Protein AF-X1W2B5-F1 (afdb_monomer_lite)

Secondary structure (DSSP, 8-state):
-------------------HHHHSTTPEEEETTTTEEEETTEEEE--SS-HHHHHHHHHHTTTT---S-EEEE--SSS--EEEE-TT--

Organism: NCBI:txid412755

Sequence (89 aa):
MVSAIFLVGLLKNRDTYICLAEVIPEARIISQEDGIIEYKGIQYILGVNDLKRRKHLIESLKLLDLESPCIVDLRFNTQIIIKNGPGSQ

pLDDT: mean 84.58, std 16.96, range [40.41, 97.56]

Foldseek 3Di:
DDDDDPPPPPPPPPVDDDALCVLDPPWADPDRQQSWTHDQLEIERAGNPPSVVSSVCCVVVVVVPDNARWYWYPPDDPDIDIGHDVPPD

Radius of gyration: 17.75 Å; chains: 1; bounding box: 23×50×58 Å

Structure (mmCIF, N/CA/C/O backbone):
data_AF-X1W2B5-F1
#
_entry.id   AF-X1W2B5-F1
#
loop_
_atom_site.group_PDB
_atom_site.id
_atom_site.type_symbol
_atom_site.label_atom_id
_atom_site.label_alt_id
_atom_site.label_comp_id
_atom_site.label_asym_id
_atom_site.label_entity_id
_atom_site.label_seq_id
_atom_site.pdbx_PDB_ins_code
_atom_site.Cartn_x
_atom_site.Cartn_y
_atom_site.Cartn_z
_atom_site.occupancy
_atom_site.B_iso_or_equiv
_atom_site.auth_seq_id
_atom_site.auth_comp_id
_atom_site.auth_asym_id
_atom_site.auth_atom_id
_atom_site.pdbx_PDB_model_num
ATOM 1 N N . MET A 1 1 ? 3.253 -39.061 -36.855 1.00 40.41 1 MET A N 1
ATOM 2 C CA . MET A 1 1 ? 4.193 -38.037 -36.349 1.00 40.41 1 MET A CA 1
ATOM 3 C C . MET A 1 1 ? 3.373 -36.875 -35.830 1.00 40.41 1 MET A C 1
ATOM 5 O O . MET A 1 1 ? 2.703 -36.236 -36.627 1.00 40.41 1 MET A O 1
ATOM 9 N N . VAL A 1 2 ? 3.347 -36.658 -34.517 1.00 44.88 2 VAL A N 1
ATOM 10 C CA . VAL A 1 2 ? 2.633 -35.531 -33.903 1.00 44.88 2 VAL A CA 1
ATOM 11 C C . VAL A 1 2 ? 3.698 -34.606 -33.333 1.00 44.88 2 VAL A C 1
ATOM 13 O O . VAL A 1 2 ? 4.320 -34.930 -32.327 1.00 44.88 2 VAL A O 1
ATOM 16 N N . SER A 1 3 ? 3.962 -33.496 -34.016 1.00 46.69 3 SER A N 1
ATOM 17 C CA . SER A 1 3 ? 4.848 -32.452 -33.503 1.00 46.69 3 SER A CA 1
ATOM 18 C C . SER A 1 3 ? 4.005 -31.454 -32.720 1.00 46.69 3 SER A C 1
ATOM 20 O O . SER A 1 3 ? 3.283 -30.653 -33.307 1.00 46.69 3 SER A O 1
ATOM 22 N N . ALA A 1 4 ? 4.081 -31.514 -31.392 1.00 56.59 4 ALA A N 1
ATOM 23 C CA . ALA A 1 4 ? 3.568 -30.456 -30.534 1.00 56.59 4 ALA A CA 1
ATOM 24 C C . ALA A 1 4 ? 4.576 -29.298 -30.540 1.00 56.59 4 ALA A C 1
ATOM 26 O O . ALA A 1 4 ? 5.718 -29.454 -30.108 1.00 56.59 4 ALA A O 1
ATOM 27 N N . ILE A 1 5 ? 4.166 -28.142 -31.061 1.00 61.38 5 ILE A N 1
ATOM 28 C CA . ILE A 1 5 ? 4.964 -26.917 -31.011 1.00 61.38 5 ILE A CA 1
ATOM 29 C C . ILE A 1 5 ? 4.746 -26.295 -29.629 1.00 61.38 5 ILE A C 1
ATOM 31 O O . ILE A 1 5 ? 3.690 -25.728 -29.354 1.00 61.38 5 ILE A O 1
ATOM 35 N N . PHE A 1 6 ? 5.738 -26.417 -28.748 1.00 53.62 6 PHE A N 1
ATOM 36 C CA . PHE A 1 6 ? 5.771 -25.689 -27.481 1.00 53.62 6 PHE A CA 1
ATOM 37 C C . PHE A 1 6 ? 6.185 -24.238 -27.761 1.00 53.62 6 PHE A C 1
ATOM 39 O O . PHE A 1 6 ? 7.363 -23.931 -27.938 1.00 53.62 6 PHE A O 1
ATOM 46 N N . LEU A 1 7 ? 5.210 -23.332 -27.820 1.00 56.56 7 LEU A N 1
ATOM 47 C CA . LEU A 1 7 ? 5.457 -21.892 -27.790 1.00 56.56 7 LEU A CA 1
ATOM 48 C C . LEU A 1 7 ? 5.803 -21.497 -26.352 1.00 56.56 7 LEU A C 1
ATOM 50 O O . LEU A 1 7 ? 4.934 -21.163 -25.550 1.00 56.56 7 LEU A O 1
ATOM 54 N N . VAL A 1 8 ? 7.092 -21.550 -26.015 1.00 58.66 8 VAL A N 1
ATOM 55 C CA . VAL A 1 8 ? 7.611 -20.900 -24.809 1.00 58.66 8 VAL A CA 1
ATOM 56 C C . VAL A 1 8 ? 7.555 -19.398 -25.067 1.00 58.66 8 VAL A C 1
ATOM 58 O O . VAL A 1 8 ? 8.454 -18.813 -25.669 1.00 58.66 8 VAL A O 1
ATOM 61 N N . GLY A 1 9 ? 6.440 -18.782 -24.677 1.00 51.66 9 GLY A N 1
ATOM 62 C CA . GLY A 1 9 ? 6.294 -17.336 -24.683 1.00 51.66 9 GLY A CA 1
ATOM 63 C C . GLY A 1 9 ? 7.375 -16.724 -23.800 1.00 51.66 9 GLY A C 1
ATOM 64 O O . GLY A 1 9 ? 7.322 -16.837 -22.578 1.00 51.66 9 GLY A O 1
ATOM 65 N N . LEU A 1 10 ? 8.364 -16.086 -24.426 1.00 48.78 10 LEU A N 1
ATOM 66 C CA . LEU A 1 10 ? 9.311 -15.190 -23.773 1.00 48.78 10 LEU A CA 1
ATOM 67 C C . LEU A 1 10 ? 8.514 -14.027 -23.169 1.00 48.78 10 LEU A C 1
ATOM 69 O O . LEU A 1 10 ? 8.295 -12.997 -23.808 1.00 48.78 10 LEU A O 1
ATOM 73 N N . LEU A 1 11 ? 8.060 -14.206 -21.928 1.00 53.81 11 LEU A N 1
ATOM 74 C CA . LEU A 1 11 ? 7.576 -13.136 -21.066 1.00 53.81 11 LEU A CA 1
ATOM 75 C C . LEU A 1 11 ? 8.768 -12.234 -20.762 1.00 53.81 11 LEU A C 1
ATOM 77 O O . LEU A 1 11 ? 9.470 -12.365 -19.763 1.00 53.81 11 LEU A O 1
ATOM 81 N N . LYS A 1 12 ? 9.027 -11.329 -21.702 1.00 45.56 12 LYS A N 1
ATOM 82 C CA . LYS A 1 12 ? 9.910 -10.191 -21.529 1.00 45.56 12 LYS A CA 1
ATOM 83 C C . LYS A 1 12 ? 9.293 -9.349 -20.418 1.00 45.56 12 LYS A C 1
ATOM 85 O O . LYS A 1 12 ? 8.397 -8.547 -20.681 1.00 45.56 12 LYS A O 1
ATOM 90 N N . ASN A 1 13 ? 9.734 -9.580 -19.181 1.00 51.66 13 ASN A N 1
ATOM 91 C CA . ASN A 1 13 ? 9.452 -8.716 -18.045 1.00 51.66 13 ASN A CA 1
ATOM 92 C C . ASN A 1 13 ? 9.946 -7.321 -18.421 1.00 51.66 13 ASN A C 1
ATOM 94 O O . ASN A 1 13 ? 11.130 -7.013 -18.337 1.00 51.66 13 ASN A O 1
ATOM 98 N N . ARG A 1 14 ? 9.038 -6.487 -18.925 1.00 55.75 14 ARG A N 1
ATOM 99 C CA . ARG A 1 14 ? 9.246 -5.050 -18.896 1.00 55.75 14 ARG A CA 1
ATOM 100 C C . ARG A 1 14 ? 9.234 -4.707 -17.416 1.00 55.75 14 ARG A C 1
ATOM 102 O O . ARG A 1 14 ? 8.219 -4.915 -16.747 1.00 55.75 14 ARG A O 1
ATOM 1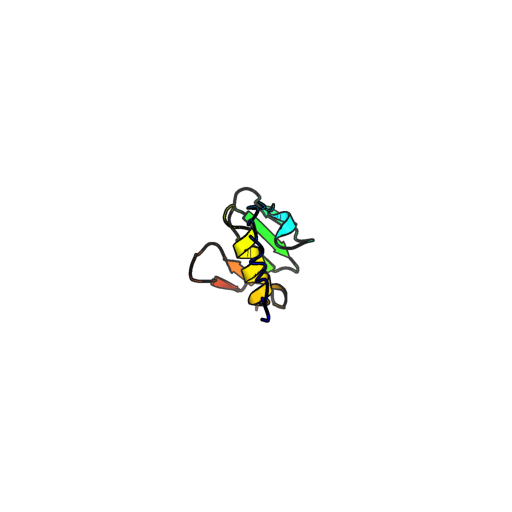09 N N . ASP A 1 15 ? 10.371 -4.256 -16.906 1.00 59.12 15 ASP A N 1
ATOM 110 C CA . ASP A 1 15 ? 10.463 -3.642 -15.589 1.00 59.12 15 ASP A CA 1
ATOM 111 C C . ASP A 1 15 ? 9.677 -2.331 -15.639 1.00 59.12 15 ASP A C 1
ATOM 113 O O . ASP A 1 15 ? 10.199 -1.245 -15.869 1.00 59.12 15 ASP A O 1
ATOM 117 N N . THR A 1 16 ? 8.355 -2.459 -15.550 1.00 68.56 16 THR A N 1
ATOM 118 C CA . THR A 1 16 ? 7.444 -1.339 -15.399 1.00 68.56 16 THR A CA 1
ATOM 119 C C . THR A 1 16 ? 7.626 -0.835 -13.981 1.00 68.56 16 THR A C 1
ATOM 121 O O . THR A 1 16 ? 7.148 -1.449 -13.022 1.00 68.56 16 THR A O 1
ATOM 124 N N . TYR A 1 17 ? 8.376 0.254 -13.860 1.00 79.06 17 TYR A N 1
ATOM 125 C CA . TYR A 1 17 ? 8.385 1.074 -12.662 1.00 79.06 17 TYR A CA 1
ATOM 126 C C . TYR A 1 17 ? 6.976 1.621 -12.450 1.00 79.06 17 TYR A C 1
ATOM 128 O O . TYR A 1 17 ? 6.326 2.034 -13.410 1.00 79.06 17 TYR A O 1
ATOM 136 N N . ILE A 1 18 ? 6.516 1.586 -11.204 1.00 90.56 18 ILE A N 1
ATOM 137 C CA . ILE A 1 18 ? 5.239 2.174 -10.806 1.00 90.56 18 ILE A CA 1
ATOM 138 C C . ILE A 1 18 ? 5.505 3.302 -9.820 1.00 90.56 18 ILE A C 1
ATOM 140 O O . ILE A 1 18 ? 6.454 3.235 -9.036 1.00 90.56 18 ILE A O 1
ATOM 144 N N . CYS A 1 19 ? 4.670 4.328 -9.853 1.00 91.94 19 CYS A N 1
ATOM 145 C CA . CYS A 1 19 ? 4.677 5.417 -8.895 1.00 91.94 19 CYS A CA 1
ATOM 146 C C . CYS A 1 19 ? 3.989 5.008 -7.585 1.00 91.94 19 CYS A C 1
ATOM 148 O O . CYS A 1 19 ? 3.199 4.067 -7.528 1.00 91.94 19 CYS A O 1
ATOM 150 N N . LEU A 1 20 ? 4.244 5.774 -6.523 1.00 93.19 20 LEU A N 1
ATOM 151 C CA . LEU A 1 20 ? 3.649 5.549 -5.203 1.00 93.19 20 LEU A CA 1
ATOM 152 C C . LEU A 1 20 ? 2.106 5.544 -5.249 1.00 93.19 20 LEU A C 1
ATOM 154 O O . LEU A 1 20 ? 1.473 4.685 -4.642 1.00 93.19 20 LEU A O 1
ATOM 158 N N . ALA A 1 21 ? 1.516 6.438 -6.052 1.00 92.81 21 ALA A N 1
ATOM 159 C CA . ALA A 1 21 ? 0.070 6.531 -6.275 1.00 92.81 21 ALA A CA 1
ATOM 160 C C . ALA A 1 21 ? -0.548 5.283 -6.940 1.00 92.81 21 ALA A C 1
ATOM 162 O O . ALA A 1 21 ? -1.753 5.069 -6.860 1.00 92.81 21 ALA A O 1
ATOM 163 N N . GLU A 1 22 ? 0.260 4.454 -7.604 1.00 93.50 22 GLU A N 1
ATOM 164 C CA . GLU A 1 22 ? -0.209 3.235 -8.271 1.00 93.50 22 GLU A CA 1
ATOM 165 C C . GLU A 1 22 ? -0.175 2.005 -7.353 1.00 93.50 22 GLU A C 1
ATOM 167 O O . GLU A 1 22 ? -0.721 0.954 -7.714 1.00 93.50 22 GLU A O 1
ATOM 172 N N . VAL A 1 23 ? 0.478 2.110 -6.187 1.00 95.19 23 VAL A N 1
ATOM 173 C CA . VAL A 1 23 ? 0.591 1.013 -5.214 1.00 95.19 23 VAL A CA 1
ATOM 174 C C . VAL A 1 23 ? -0.763 0.726 -4.577 1.00 95.19 23 VAL A C 1
ATOM 176 O O . VAL A 1 23 ? -1.205 -0.419 -4.594 1.00 95.19 23 VAL A O 1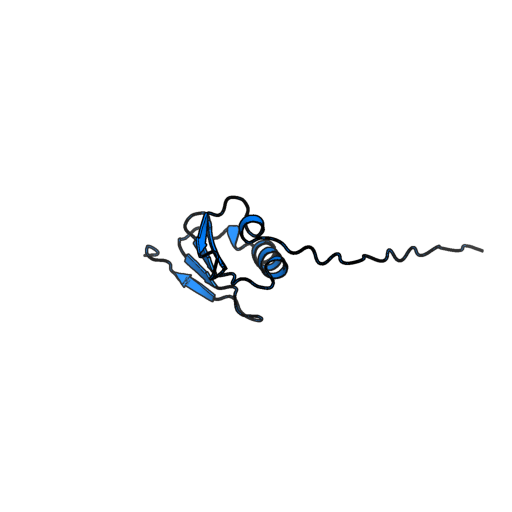
ATOM 179 N N . ILE A 1 24 ? -1.436 1.763 -4.079 1.00 95.19 24 ILE A N 1
ATOM 180 C CA . ILE A 1 24 ? -2.833 1.709 -3.646 1.00 95.19 24 ILE A CA 1
ATOM 181 C C . ILE A 1 24 ? -3.550 2.860 -4.359 1.00 95.19 24 ILE A C 1
ATOM 183 O O . ILE A 1 24 ? -3.332 4.019 -3.992 1.00 95.19 24 ILE A O 1
ATOM 187 N N . PRO A 1 25 ? -4.370 2.573 -5.386 1.00 92.69 25 PRO A N 1
ATOM 188 C CA . PRO A 1 25 ? -5.191 3.593 -6.023 1.00 92.69 25 PRO A CA 1
ATOM 189 C C . PRO A 1 25 ? -6.045 4.317 -4.979 1.00 92.69 25 PRO A C 1
ATOM 191 O O . PRO A 1 25 ? -6.534 3.690 -4.044 1.00 92.69 25 PRO A O 1
ATOM 194 N N . GLU A 1 26 ? -6.210 5.631 -5.140 1.00 92.25 26 GLU A N 1
ATOM 195 C CA . GLU A 1 26 ? -6.985 6.503 -4.233 1.00 92.25 26 GLU A CA 1
ATOM 196 C C . GLU A 1 26 ? -6.357 6.739 -2.847 1.00 92.25 26 GLU A C 1
ATOM 198 O O . GLU A 1 26 ? -6.906 7.501 -2.049 1.00 92.25 26 GLU A O 1
ATOM 203 N N . ALA A 1 27 ? -5.192 6.154 -2.552 1.00 95.19 27 ALA A N 1
ATOM 204 C CA . ALA A 1 27 ? -4.467 6.482 -1.334 1.00 95.19 27 ALA A CA 1
ATOM 205 C C . ALA A 1 27 ? -3.931 7.917 -1.372 1.00 95.19 27 ALA A C 1
ATOM 207 O O . ALA A 1 27 ? -3.444 8.419 -2.390 1.00 95.19 27 ALA A O 1
ATOM 208 N N . ARG A 1 28 ? -3.970 8.573 -0.215 1.00 96.75 28 ARG A N 1
ATOM 209 C CA . ARG A 1 28 ? -3.380 9.891 -0.016 1.00 96.75 28 ARG A CA 1
ATOM 210 C C . ARG A 1 28 ? -1.879 9.743 0.204 1.00 96.75 28 ARG A C 1
ATOM 212 O O . ARG A 1 28 ? -1.451 9.012 1.090 1.00 96.75 28 ARG A O 1
ATOM 219 N N . ILE A 1 29 ? -1.067 10.480 -0.547 1.00 96.81 29 ILE A N 1
ATOM 220 C CA . ILE A 1 29 ? 0.381 10.534 -0.310 1.00 96.81 29 ILE A CA 1
ATOM 221 C C . ILE A 1 29 ? 0.651 11.441 0.894 1.00 96.81 29 ILE A C 1
ATOM 223 O O . ILE A 1 29 ? 0.276 12.612 0.885 1.00 96.81 29 ILE A O 1
ATOM 227 N N . ILE A 1 30 ? 1.290 10.889 1.926 1.00 97.12 30 ILE A N 1
ATOM 228 C CA . ILE A 1 30 ? 1.684 11.617 3.140 1.00 97.12 30 ILE A CA 1
ATOM 229 C C . ILE A 1 30 ? 3.120 12.130 3.009 1.00 97.12 30 ILE A C 1
ATOM 231 O O . ILE A 1 30 ? 3.386 13.285 3.326 1.00 97.12 30 ILE A O 1
ATOM 235 N N . SER A 1 31 ? 4.032 11.289 2.511 1.00 96.81 31 SER A N 1
ATOM 236 C CA . SER A 1 31 ? 5.414 11.672 2.201 1.00 96.81 31 SER A CA 1
ATOM 237 C C . SER A 1 31 ? 5.867 10.965 0.931 1.00 96.81 31 SER A C 1
ATOM 239 O O . SER A 1 31 ? 5.930 9.737 0.878 1.00 96.81 31 SER A O 1
ATOM 241 N N . GLN A 1 32 ? 6.182 11.746 -0.102 1.00 95.19 32 GLN A N 1
ATOM 242 C CA . GLN A 1 32 ? 6.727 11.217 -1.351 1.00 95.19 32 GLN A CA 1
ATOM 243 C C . GLN A 1 32 ? 8.173 10.736 -1.163 1.00 95.19 32 GLN A C 1
ATOM 245 O O . GLN A 1 32 ? 8.558 9.721 -1.738 1.00 95.19 32 GLN A O 1
ATOM 250 N N . GLU A 1 33 ? 8.953 11.454 -0.352 1.00 95.00 33 GLU A N 1
ATOM 251 C CA . GLU A 1 33 ? 10.375 11.186 -0.111 1.00 95.00 33 GLU A CA 1
ATOM 252 C C . GLU A 1 33 ? 10.583 9.922 0.729 1.00 95.00 33 GLU A C 1
ATOM 254 O O . GLU A 1 33 ? 11.479 9.130 0.446 1.00 95.00 33 GLU A O 1
ATOM 259 N N . ASP A 1 34 ? 9.707 9.680 1.707 1.00 95.00 34 ASP A N 1
ATOM 260 C CA . ASP A 1 34 ? 9.770 8.487 2.558 1.00 95.00 34 ASP A CA 1
ATOM 261 C C . ASP A 1 34 ? 8.958 7.308 2.000 1.00 95.00 34 ASP A C 1
ATOM 263 O O . ASP A 1 34 ? 9.016 6.196 2.533 1.00 95.00 34 ASP A O 1
ATOM 267 N N . GLY A 1 35 ? 8.168 7.540 0.946 1.00 96.38 35 GLY A N 1
ATOM 268 C CA . GLY A 1 35 ? 7.254 6.552 0.378 1.00 96.38 35 GLY A CA 1
ATOM 269 C C . GLY A 1 35 ? 6.149 6.144 1.351 1.00 96.38 35 GLY A C 1
ATOM 270 O O . GLY A 1 35 ? 5.954 4.957 1.614 1.00 96.38 35 GLY A O 1
ATOM 271 N N . ILE A 1 36 ? 5.453 7.126 1.922 1.00 97.56 36 ILE A N 1
ATOM 272 C CA . ILE A 1 36 ? 4.376 6.925 2.894 1.00 97.56 36 ILE A CA 1
ATOM 273 C C . ILE A 1 36 ? 3.047 7.345 2.273 1.00 97.56 36 ILE A C 1
ATOM 275 O O . ILE A 1 36 ? 2.895 8.480 1.811 1.00 97.56 36 ILE A O 1
ATOM 279 N N . ILE A 1 37 ? 2.067 6.447 2.338 1.00 97.19 37 ILE A N 1
ATOM 280 C CA . ILE A 1 37 ? 0.691 6.696 1.906 1.00 97.19 37 ILE A CA 1
ATOM 281 C C . ILE A 1 37 ? -0.303 6.358 3.015 1.00 97.19 37 ILE A C 1
ATOM 283 O O . ILE A 1 37 ? -0.006 5.579 3.916 1.00 97.19 37 ILE A O 1
ATOM 287 N N . GLU A 1 38 ? -1.491 6.936 2.935 1.00 96.19 38 GLU A N 1
ATOM 288 C CA . GLU A 1 38 ? -2.613 6.687 3.830 1.00 96.19 38 GLU A CA 1
ATOM 289 C C . GLU A 1 38 ? -3.829 6.241 3.019 1.00 96.19 38 GLU A C 1
ATOM 291 O O . GLU A 1 38 ? -4.194 6.867 2.022 1.00 96.19 38 GLU A O 1
ATOM 296 N N . TYR A 1 39 ? -4.474 5.165 3.457 1.00 95.62 39 TYR A N 1
ATOM 297 C CA . TYR A 1 39 ? -5.701 4.653 2.860 1.00 95.62 39 TYR A CA 1
ATOM 298 C C . TYR A 1 39 ? -6.630 4.148 3.962 1.00 95.62 39 TYR A C 1
ATOM 300 O O . TYR A 1 39 ? -6.207 3.370 4.810 1.00 95.62 39 TYR A O 1
ATOM 308 N N . LYS A 1 40 ? -7.887 4.615 3.982 1.00 93.31 40 LYS A N 1
ATOM 309 C CA . LYS A 1 40 ? -8.899 4.261 5.003 1.00 93.31 40 LYS A CA 1
ATOM 310 C C . LYS A 1 40 ? -8.420 4.411 6.464 1.00 93.31 40 LYS A C 1
ATOM 312 O O . LYS A 1 40 ? -8.793 3.627 7.327 1.00 93.31 40 LYS A O 1
ATOM 317 N N . GLY A 1 41 ? -7.589 5.417 6.750 1.00 91.75 41 GLY A N 1
ATOM 318 C CA . GLY A 1 41 ? -7.034 5.641 8.094 1.00 91.75 41 GLY A CA 1
ATOM 319 C C . GLY A 1 41 ? -5.885 4.698 8.476 1.00 91.75 41 GLY A C 1
ATOM 320 O O . GLY A 1 41 ? -5.447 4.700 9.625 1.00 91.75 41 GLY A O 1
ATOM 321 N N . ILE A 1 42 ? -5.386 3.906 7.524 1.00 94.88 42 ILE A N 1
ATOM 322 C CA . ILE A 1 42 ? -4.210 3.051 7.676 1.00 94.88 42 ILE A CA 1
ATOM 323 C C . ILE A 1 42 ? -3.038 3.689 6.949 1.00 94.88 42 ILE A C 1
ATOM 325 O O . ILE A 1 42 ? -3.130 4.049 5.774 1.00 94.88 42 ILE A O 1
ATOM 329 N N . GLN A 1 43 ? -1.917 3.800 7.651 1.00 96.50 43 GLN A N 1
ATOM 330 C CA . GLN A 1 43 ? -0.683 4.335 7.105 1.00 96.50 43 GLN A CA 1
ATOM 331 C C . GLN A 1 43 ? 0.193 3.193 6.586 1.00 96.50 43 GLN A C 1
ATOM 333 O O . GLN A 1 43 ? 0.595 2.316 7.347 1.00 96.50 43 GLN A O 1
ATOM 338 N N . TYR A 1 44 ? 0.543 3.225 5.305 1.00 96.94 44 TYR A N 1
ATOM 339 C CA . TYR A 1 44 ? 1.450 2.267 4.682 1.00 96.94 44 TYR A CA 1
ATOM 340 C C . TYR A 1 44 ? 2.805 2.934 4.448 1.00 96.94 44 TYR A C 1
ATOM 342 O O . TYR A 1 44 ? 2.912 3.912 3.706 1.00 96.94 44 TYR A O 1
ATOM 350 N N . ILE A 1 45 ? 3.849 2.393 5.074 1.00 97.12 45 ILE A N 1
ATOM 351 C CA . ILE A 1 45 ? 5.235 2.829 4.886 1.00 97.12 45 ILE A CA 1
ATOM 352 C C . ILE A 1 45 ? 5.882 1.876 3.881 1.00 97.12 45 ILE A C 1
ATOM 354 O O . ILE A 1 45 ? 6.217 0.736 4.203 1.00 97.12 45 ILE A O 1
ATOM 358 N N . LEU A 1 46 ? 6.026 2.338 2.642 1.00 96.62 46 LEU A N 1
ATOM 359 C CA . LEU A 1 46 ? 6.480 1.539 1.503 1.00 96.62 46 LEU A CA 1
ATOM 360 C C . LEU A 1 46 ? 7.972 1.735 1.220 1.00 96.62 46 LEU A C 1
ATOM 362 O O . LEU A 1 46 ? 8.641 0.802 0.768 1.00 96.62 46 LEU A O 1
ATOM 366 N N . GLY A 1 47 ? 8.495 2.929 1.512 1.00 94.25 47 GLY A N 1
ATOM 367 C CA . GLY A 1 47 ? 9.766 3.385 0.959 1.00 94.25 47 GLY A CA 1
ATOM 368 C C . GLY A 1 47 ? 9.626 3.776 -0.515 1.00 94.25 47 GLY A C 1
ATOM 369 O O . GLY A 1 47 ? 8.547 3.707 -1.098 1.00 94.25 47 GLY A O 1
ATOM 370 N N . VAL A 1 48 ? 10.731 4.184 -1.134 1.00 91.75 48 VAL A N 1
ATOM 371 C CA . VAL A 1 48 ? 10.750 4.659 -2.534 1.00 91.75 48 VAL A CA 1
ATOM 372 C C . VAL A 1 48 ? 11.126 3.577 -3.552 1.00 91.75 48 VAL A C 1
ATOM 374 O O . VAL A 1 48 ? 11.028 3.794 -4.756 1.00 91.75 48 VAL A O 1
ATOM 377 N N . ASN A 1 49 ? 11.536 2.401 -3.074 1.00 90.25 49 ASN A N 1
ATOM 378 C CA . ASN A 1 49 ? 12.064 1.311 -3.893 1.00 90.25 49 ASN A CA 1
ATOM 379 C C . ASN A 1 49 ? 11.112 0.109 -3.919 1.00 90.25 49 ASN A C 1
ATOM 381 O O . ASN A 1 49 ? 10.306 -0.092 -3.012 1.00 90.25 49 ASN A O 1
ATOM 385 N N . ASP A 1 50 ? 11.241 -0.723 -4.956 1.00 91.31 50 ASP A N 1
ATOM 386 C CA . ASP A 1 50 ? 10.515 -1.992 -5.113 1.00 91.31 50 ASP A CA 1
ATOM 387 C C . ASP A 1 50 ? 8.984 -1.879 -4.999 1.00 91.31 50 ASP A C 1
ATOM 389 O O . ASP A 1 50 ? 8.305 -2.834 -4.614 1.00 91.31 50 ASP A O 1
ATOM 393 N N . LEU A 1 51 ? 8.412 -0.729 -5.372 1.00 93.62 51 LEU A N 1
ATOM 394 C CA . LEU A 1 51 ? 6.983 -0.431 -5.210 1.00 93.62 51 LEU A CA 1
ATOM 395 C C . LEU A 1 51 ? 6.071 -1.503 -5.824 1.00 93.62 51 LEU A C 1
ATOM 397 O O . LEU A 1 51 ? 5.056 -1.864 -5.233 1.00 93.62 51 LEU A O 1
ATOM 401 N N . LYS A 1 52 ? 6.474 -2.102 -6.952 1.00 92.94 52 LYS A N 1
ATOM 402 C CA . LYS A 1 52 ? 5.765 -3.226 -7.585 1.00 92.94 52 LYS A CA 1
ATOM 403 C C . LYS A 1 52 ? 5.676 -4.453 -6.673 1.00 92.94 52 LYS A C 1
ATOM 405 O O . LYS A 1 52 ? 4.618 -5.068 -6.558 1.00 92.94 52 LYS A O 1
ATOM 410 N N . ARG A 1 53 ? 6.774 -4.800 -5.996 1.00 92.25 53 ARG A N 1
ATOM 411 C CA . ARG A 1 53 ? 6.800 -5.894 -5.018 1.00 92.25 53 ARG A CA 1
ATOM 412 C C . ARG A 1 53 ? 5.937 -5.550 -3.806 1.00 92.25 53 ARG A C 1
ATOM 414 O O . ARG A 1 53 ? 5.223 -6.419 -3.317 1.00 92.25 53 ARG A O 1
ATOM 421 N N . ARG A 1 54 ? 5.975 -4.297 -3.337 1.00 94.19 54 ARG A N 1
ATOM 422 C CA . ARG A 1 54 ? 5.155 -3.845 -2.200 1.00 94.19 54 ARG A CA 1
ATOM 423 C C . ARG A 1 54 ? 3.662 -3.901 -2.519 1.00 94.19 54 ARG A C 1
ATOM 425 O O . ARG A 1 54 ? 2.915 -4.452 -1.720 1.00 94.19 54 ARG A O 1
ATOM 432 N N . LYS A 1 55 ? 3.251 -3.457 -3.711 1.00 95.12 55 LYS A N 1
ATOM 433 C CA . LYS A 1 55 ? 1.880 -3.616 -4.219 1.00 95.12 55 LYS A CA 1
ATOM 434 C C . LYS A 1 55 ? 1.432 -5.075 -4.186 1.00 95.12 55 LYS A C 1
ATOM 436 O O . LYS A 1 55 ? 0.408 -5.395 -3.595 1.00 95.12 55 LYS A O 1
ATOM 441 N N . HIS A 1 56 ? 2.253 -5.969 -4.735 1.00 93.94 56 HIS A N 1
ATOM 442 C CA . HIS A 1 56 ? 1.932 -7.392 -4.747 1.00 93.94 56 HIS A CA 1
ATOM 443 C C . HIS A 1 56 ? 1.806 -7.990 -3.335 1.00 93.94 56 HIS A C 1
ATOM 445 O O . HIS A 1 56 ? 0.941 -8.830 -3.095 1.00 93.94 56 HIS A O 1
ATOM 451 N N . LEU A 1 57 ? 2.633 -7.556 -2.377 1.00 94.31 57 LEU A N 1
ATOM 452 C CA . LEU A 1 57 ? 2.514 -7.974 -0.974 1.00 94.31 57 LEU A CA 1
ATOM 453 C C . LEU A 1 57 ? 1.211 -7.487 -0.334 1.00 94.31 57 LEU A C 1
ATOM 455 O O . LEU A 1 57 ? 0.547 -8.263 0.346 1.00 94.31 57 LEU A O 1
ATOM 459 N N . ILE A 1 58 ? 0.830 -6.232 -0.574 1.00 95.50 58 ILE A N 1
ATOM 460 C CA . ILE A 1 58 ? -0.424 -5.655 -0.072 1.00 95.50 58 ILE A CA 1
ATOM 461 C C . ILE A 1 58 ? -1.628 -6.453 -0.581 1.00 95.50 58 ILE A C 1
ATOM 463 O O . ILE A 1 58 ? -2.498 -6.814 0.209 1.00 95.50 58 ILE A O 1
ATOM 467 N N . GLU A 1 59 ? -1.644 -6.779 -1.874 1.00 94.94 59 GLU A N 1
ATOM 468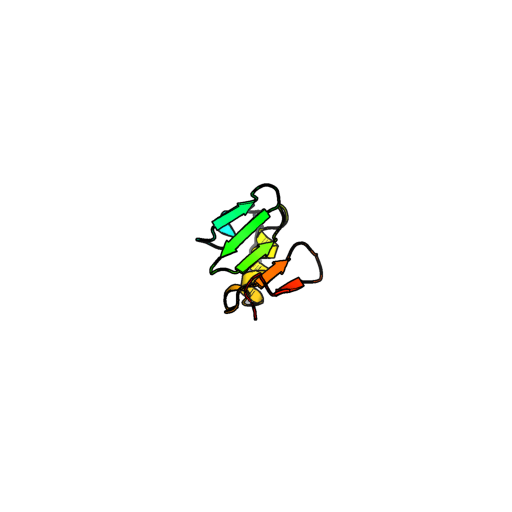 C CA . GLU A 1 59 ? -2.710 -7.561 -2.508 1.00 94.94 59 GLU A CA 1
ATOM 469 C C . GLU A 1 59 ? -2.727 -9.018 -2.016 1.00 94.94 59 GLU A C 1
ATOM 471 O O . GLU A 1 59 ? -3.768 -9.524 -1.599 1.00 94.94 59 GLU A O 1
ATOM 476 N N . SER A 1 60 ? -1.575 -9.698 -2.022 1.00 95.00 60 SER A N 1
ATOM 477 C CA . SER A 1 60 ? -1.480 -11.125 -1.666 1.00 95.00 60 SER A CA 1
ATOM 478 C C . SER A 1 60 ? -1.777 -11.409 -0.195 1.00 95.00 60 SER A C 1
ATOM 480 O O . SER A 1 60 ? -2.359 -12.447 0.119 1.00 95.00 60 SER A O 1
ATOM 482 N N . LEU A 1 61 ? -1.419 -10.489 0.702 1.00 94.25 61 LEU A N 1
ATOM 483 C CA . LEU A 1 61 ? -1.686 -10.598 2.137 1.00 94.25 61 LEU A CA 1
ATOM 484 C C . LEU A 1 61 ? -2.986 -9.910 2.558 1.00 94.25 61 LEU A C 1
ATOM 486 O O . LEU A 1 61 ? -3.283 -9.871 3.750 1.00 94.25 61 LEU A O 1
ATOM 490 N N . LYS A 1 62 ? -3.754 -9.375 1.599 1.00 94.94 62 LYS A N 1
ATOM 491 C CA . LYS A 1 62 ? -5.027 -8.686 1.845 1.00 94.94 62 LYS A CA 1
ATOM 492 C C . LYS A 1 62 ? -4.912 -7.562 2.880 1.00 94.94 62 LYS A C 1
ATOM 494 O O . LYS A 1 62 ? -5.789 -7.360 3.712 1.00 94.94 62 LYS A O 1
ATOM 499 N N . LEU A 1 63 ? -3.825 -6.791 2.826 1.00 94.44 63 LEU A N 1
ATOM 500 C CA . LEU A 1 63 ? -3.560 -5.727 3.806 1.00 94.44 63 LEU A CA 1
ATOM 501 C C . LEU A 1 63 ? -4.491 -4.515 3.649 1.00 94.44 63 LEU A C 1
ATOM 503 O O . LEU A 1 63 ? -4.453 -3.615 4.483 1.00 94.44 63 LEU A O 1
ATOM 507 N N . LEU A 1 64 ? -5.305 -4.475 2.589 1.00 94.38 64 LEU A N 1
ATOM 508 C CA . LEU A 1 64 ? -6.364 -3.479 2.391 1.00 94.38 64 LEU A CA 1
ATOM 509 C C . LEU A 1 64 ? -7.655 -3.807 3.159 1.00 94.38 64 LEU A C 1
ATOM 511 O O . LEU A 1 64 ? -8.514 -2.934 3.274 1.00 94.38 64 LEU A O 1
ATOM 515 N N . ASP A 1 65 ? -7.780 -5.035 3.677 1.00 93.94 65 ASP A N 1
ATOM 516 C CA . ASP A 1 65 ? -8.956 -5.513 4.421 1.00 93.94 65 ASP A CA 1
ATOM 517 C C . ASP A 1 65 ? -8.835 -5.236 5.932 1.00 93.94 65 ASP A C 1
ATOM 519 O O . ASP A 1 65 ? -9.692 -5.628 6.719 1.00 93.94 65 ASP A O 1
ATOM 523 N N . LEU A 1 66 ? -7.755 -4.578 6.363 1.00 91.06 66 LEU A N 1
ATOM 524 C CA . LEU A 1 66 ? -7.575 -4.154 7.746 1.00 91.06 66 LEU A CA 1
ATOM 525 C C . LEU A 1 66 ? -8.613 -3.072 8.095 1.00 91.06 66 LEU A C 1
ATOM 527 O O . LEU A 1 66 ? -8.771 -2.094 7.367 1.00 91.06 66 LEU A O 1
ATOM 531 N N . GLU A 1 67 ? -9.317 -3.250 9.213 1.00 86.00 67 GLU A N 1
ATOM 532 C CA . GLU A 1 67 ? -10.452 -2.388 9.591 1.00 86.00 67 GLU A CA 1
ATOM 533 C C . GLU A 1 67 ? -10.091 -1.318 10.630 1.00 86.00 67 GLU A C 1
ATOM 535 O O . GLU A 1 67 ? -10.766 -0.294 10.734 1.00 86.00 67 GLU A O 1
ATOM 540 N N . SER A 1 68 ? -9.013 -1.528 11.387 1.00 87.06 68 SER A N 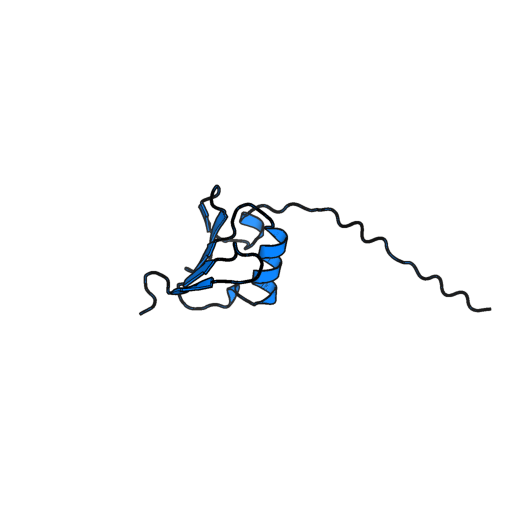1
ATOM 541 C CA . SER A 1 68 ? -8.602 -0.625 12.463 1.00 87.06 68 SER A CA 1
ATOM 542 C C . SER A 1 68 ? -7.466 0.299 12.019 1.00 87.06 68 SER A C 1
ATOM 544 O O . SER A 1 68 ? -6.530 -0.174 11.364 1.00 87.06 68 SER A O 1
ATOM 546 N N . PRO A 1 69 ? -7.471 1.582 12.440 1.00 89.38 69 PRO A N 1
ATOM 547 C CA . PRO A 1 69 ? -6.351 2.486 12.213 1.00 89.38 69 PRO A CA 1
ATOM 548 C C . PRO A 1 69 ? -5.048 1.865 12.713 1.00 89.38 69 PRO A C 1
ATOM 550 O O . PRO A 1 69 ? -4.899 1.548 13.898 1.00 89.38 69 PRO A O 1
ATOM 553 N N . CYS A 1 70 ? -4.112 1.661 11.797 1.00 94.19 70 CYS A N 1
ATOM 554 C CA . CYS A 1 70 ? -2.834 1.023 12.066 1.00 94.19 70 CYS A CA 1
ATOM 555 C C . CYS A 1 70 ? -1.752 1.541 11.118 1.00 94.19 70 CYS A C 1
ATOM 557 O O . CYS A 1 70 ? -2.018 2.260 10.154 1.00 94.19 70 CYS A O 1
ATOM 559 N N . ILE A 1 71 ? -0.510 1.189 11.428 1.00 96.12 71 ILE A N 1
ATOM 560 C CA . ILE A 1 71 ? 0.656 1.480 10.604 1.00 96.12 71 ILE A CA 1
ATOM 561 C C . ILE A 1 71 ? 1.203 0.154 10.095 1.00 96.12 71 ILE A C 1
ATOM 563 O O . ILE A 1 71 ? 1.551 -0.717 10.894 1.00 96.12 71 ILE A O 1
ATOM 567 N N . VAL A 1 72 ? 1.314 0.024 8.778 1.00 96.50 72 VAL A N 1
ATOM 568 C CA . VAL A 1 72 ? 1.869 -1.138 8.086 1.00 96.50 72 VAL A CA 1
ATOM 569 C C . VAL A 1 72 ? 3.212 -0.741 7.472 1.00 96.50 72 VAL A C 1
ATOM 571 O O . VAL A 1 72 ? 3.267 -0.037 6.465 1.00 96.50 72 VAL A O 1
ATOM 574 N N . ASP A 1 73 ? 4.313 -1.184 8.076 1.00 96.31 73 ASP A N 1
ATOM 575 C CA . ASP A 1 73 ? 5.667 -0.955 7.563 1.00 96.31 73 ASP A CA 1
ATOM 576 C C . ASP A 1 73 ? 6.114 -2.133 6.698 1.00 96.31 73 ASP A C 1
ATOM 578 O O . ASP A 1 73 ? 6.372 -3.239 7.188 1.00 96.31 73 ASP A O 1
ATOM 582 N N . LEU A 1 74 ? 6.195 -1.874 5.393 1.00 96.06 74 LEU A N 1
ATOM 583 C CA . LEU A 1 74 ? 6.593 -2.833 4.375 1.00 96.06 74 LEU A CA 1
ATOM 584 C C . LEU A 1 74 ? 8.035 -2.627 3.910 1.00 96.06 74 LEU A C 1
ATOM 586 O O . LEU A 1 74 ? 8.434 -3.303 2.972 1.00 96.06 74 LEU A O 1
ATOM 590 N N . ARG A 1 75 ? 8.845 -1.739 4.501 1.00 94.00 75 ARG A N 1
ATOM 591 C CA . ARG A 1 75 ? 10.204 -1.453 3.986 1.00 94.00 75 ARG A CA 1
ATOM 592 C C . ARG A 1 75 ? 11.172 -2.628 4.106 1.00 94.00 75 ARG A C 1
ATOM 594 O O . ARG A 1 75 ? 12.160 -2.700 3.377 1.00 94.00 75 ARG A O 1
ATOM 601 N N . PHE A 1 76 ? 10.906 -3.561 5.012 1.00 90.88 76 PHE A N 1
ATOM 602 C CA . PHE A 1 76 ? 11.778 -4.704 5.249 1.00 90.88 76 PHE A CA 1
ATOM 603 C C . PHE A 1 76 ? 11.599 -5.784 4.175 1.00 90.88 76 PHE A C 1
ATOM 605 O O . PHE A 1 76 ? 10.540 -5.942 3.567 1.00 90.88 76 PHE A O 1
ATOM 612 N N . ASN A 1 77 ? 12.659 -6.545 3.908 1.00 85.38 77 ASN A N 1
ATOM 613 C CA . ASN A 1 77 ? 12.651 -7.534 2.826 1.00 85.38 77 ASN A CA 1
ATOM 614 C C . ASN A 1 77 ? 11.979 -8.858 3.196 1.00 85.38 77 ASN A C 1
ATOM 616 O O . ASN A 1 77 ? 11.537 -9.569 2.294 1.00 85.38 77 ASN A O 1
ATOM 620 N N . THR A 1 78 ? 11.923 -9.190 4.484 1.00 89.00 78 THR A N 1
ATOM 621 C CA . THR A 1 78 ? 11.507 -10.508 4.995 1.00 89.00 78 THR A CA 1
ATOM 622 C C . THR A 1 78 ? 10.391 -10.435 6.030 1.00 89.00 78 THR A C 1
ATOM 624 O O . THR A 1 78 ? 9.892 -11.470 6.456 1.00 89.00 78 THR A O 1
ATOM 627 N N . GLN A 1 79 ? 10.001 -9.232 6.447 1.00 92.25 79 GLN A N 1
ATOM 628 C CA . GLN A 1 79 ? 9.024 -9.017 7.507 1.00 92.25 79 GLN A CA 1
ATOM 629 C C . GLN A 1 79 ? 8.123 -7.834 7.167 1.00 92.25 79 GLN A C 1
ATOM 631 O O . GLN A 1 79 ? 8.520 -6.928 6.436 1.00 92.25 79 GLN A O 1
ATOM 636 N N . ILE A 1 80 ? 6.920 -7.850 7.728 1.00 94.50 80 ILE A N 1
ATOM 637 C CA . ILE A 1 80 ? 5.978 -6.734 7.700 1.00 94.50 80 ILE A CA 1
ATOM 638 C C . ILE A 1 80 ? 5.649 -6.422 9.150 1.00 94.50 80 ILE A C 1
ATOM 640 O O . ILE A 1 80 ? 5.347 -7.331 9.924 1.00 94.50 80 ILE A O 1
ATOM 644 N N . ILE A 1 81 ? 5.752 -5.151 9.524 1.00 95.31 81 ILE A N 1
ATOM 645 C CA . ILE A 1 81 ? 5.470 -4.717 10.891 1.00 95.31 81 ILE A CA 1
ATOM 646 C C . ILE A 1 81 ? 4.124 -4.008 10.890 1.00 95.31 81 ILE A C 1
ATOM 648 O O . ILE A 1 81 ? 3.967 -2.998 10.210 1.00 95.31 81 ILE A O 1
ATOM 652 N N . ILE A 1 82 ? 3.178 -4.519 11.674 1.00 95.00 82 ILE A N 1
ATOM 653 C CA . ILE A 1 82 ? 1.877 -3.884 11.891 1.00 95.00 82 ILE A CA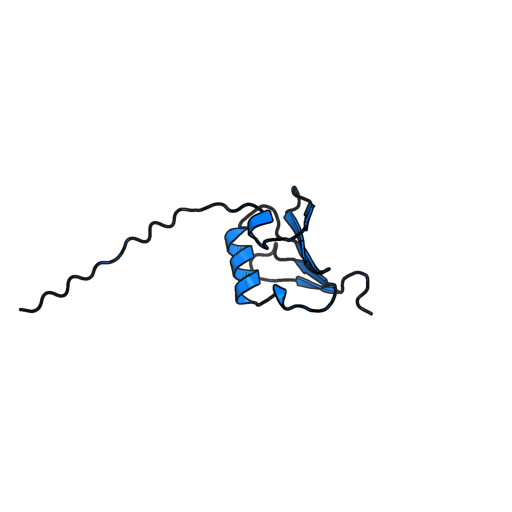 1
ATOM 654 C C . ILE A 1 82 ? 1.856 -3.344 13.318 1.00 95.00 82 ILE A C 1
ATOM 656 O O . ILE A 1 82 ? 2.105 -4.083 14.270 1.00 95.00 82 ILE A O 1
ATOM 660 N N . LYS A 1 83 ? 1.609 -2.042 13.462 1.00 93.19 83 LYS A N 1
ATOM 661 C CA . LYS A 1 83 ? 1.510 -1.354 14.755 1.00 93.19 83 LYS A CA 1
ATOM 662 C C . LYS A 1 83 ? 0.141 -0.709 14.884 1.00 93.19 83 LYS A C 1
ATOM 664 O O . LYS A 1 83 ? -0.379 -0.191 13.898 1.00 93.19 83 LYS A O 1
ATOM 669 N N . ASN A 1 84 ? -0.397 -0.673 16.097 1.00 89.50 84 ASN A N 1
ATOM 670 C CA . ASN A 1 84 ? -1.589 0.118 16.385 1.00 89.50 84 ASN A CA 1
ATOM 671 C C . ASN A 1 84 ? -1.318 1.591 16.053 1.00 89.50 84 ASN A C 1
ATOM 673 O O . ASN A 1 84 ? -0.254 2.127 16.379 1.00 89.50 84 ASN A O 1
ATOM 677 N N . GLY A 1 85 ? -2.259 2.210 15.349 1.00 73.31 85 GLY A N 1
ATOM 678 C CA . GLY A 1 85 ? -2.212 3.622 15.011 1.00 73.31 85 GLY A CA 1
ATOM 679 C C . GLY A 1 85 ? -2.673 4.482 16.190 1.00 73.31 85 GLY A C 1
ATOM 680 O O . GLY A 1 85 ? -3.246 3.976 17.159 1.00 73.31 85 GLY A O 1
ATOM 681 N N . PRO A 1 86 ? -2.448 5.802 16.138 1.00 65.12 86 PRO A N 1
ATOM 682 C CA . PRO A 1 86 ? -3.073 6.707 17.093 1.00 65.12 86 PRO A CA 1
ATOM 683 C C . PRO A 1 86 ? -4.603 6.581 16.970 1.00 65.12 86 PRO A C 1
ATOM 685 O O . PRO A 1 86 ? -5.173 6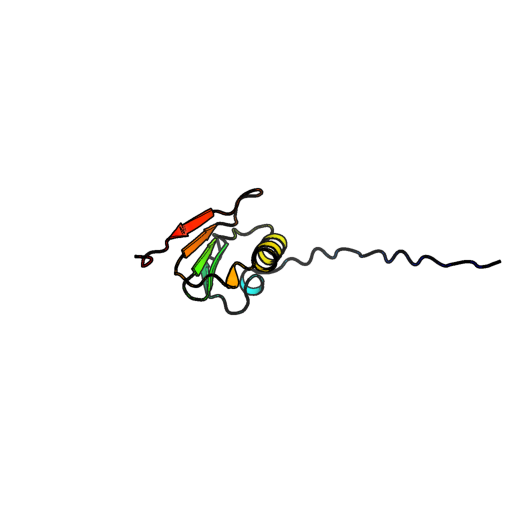.943 15.946 1.00 65.12 86 PRO A O 1
ATOM 688 N N . GLY A 1 87 ? -5.258 6.022 17.994 1.00 59.69 87 GLY A N 1
ATOM 689 C CA . GLY A 1 87 ? -6.714 5.814 18.026 1.00 59.69 87 GLY A CA 1
ATOM 690 C C . GLY A 1 87 ? -7.186 4.357 18.107 1.00 59.69 87 GLY A C 1
ATOM 691 O O . GLY A 1 87 ? -8.385 4.144 18.246 1.00 59.69 87 GLY A O 1
ATOM 692 N N . SER A 1 88 ? -6.293 3.360 18.069 1.00 58.09 88 SER A N 1
ATOM 693 C CA . SER A 1 88 ? -6.642 1.955 18.349 1.00 58.09 88 SER A CA 1
ATOM 694 C C . SER A 1 88 ? -6.635 1.699 19.868 1.00 58.09 88 SER A C 1
ATOM 696 O O . SER A 1 88 ? -5.659 1.180 20.414 1.00 58.09 88 SER A O 1
ATOM 698 N N . GLN A 1 89 ? -7.688 2.143 20.560 1.00 50.50 89 GLN A N 1
ATOM 699 C CA . GLN A 1 89 ? -8.012 1.718 21.930 1.00 50.50 89 GLN A CA 1
ATOM 700 C C . GLN A 1 89 ? -9.180 0.740 21.910 1.00 50.50 89 GLN A C 1
ATOM 702 O O . GLN A 1 89 ? -10.114 0.978 21.114 1.00 50.50 89 GLN A O 1
#